Protein 1TFE (pdb70)

Structure (mmCIF, N/CA/C/O backbone):
data_1TFE
#
_entry.id   1TFE
#
_cell.length_a   60.100
_cell.length_b   60.100
_cell.length_c   94.300
_cell.angle_alpha   90.00
_cell.angle_beta   90.00
_cell.angle_gamma   120.00
#
_symmetry.space_group_name_H-M   'P 31 2 1'
#
loop_
_entity.id
_entity.type
_entity.pdbx_description
1 polymer 'ELONGATION FACTOR TS'
2 water water
#
loop_
_atom_site.group_PDB
_atom_site.id
_atom_site.type_symbol
_atom_site.label_atom_id
_atom_site.label_alt_id
_atom_site.label_comp_id
_atom_site.label_asym_id
_atom_site.label_entity_id
_atom_site.label_seq_id
_atom_site.pdbx_PDB_ins_code
_atom_site.Cartn_x
_atom_site.Cartn_y
_atom_site.Cartn_z
_atom_site.occupancy
_atom_site.B_iso_or_equiv
_atom_site.auth_seq_id
_atom_site.auth_comp_id
_atom_site.auth_asym_id
_atom_site.auth_atom_id
_atom_site.pdbx_PDB_model_num
ATOM 1 N N . ALA A 1 1 ? -20.798 1.130 -12.038 1.00 51.49 55 ALA A N 1
ATOM 2 C CA . ALA A 1 1 ? -19.353 1.185 -11.806 1.00 51.31 55 ALA A CA 1
ATOM 3 C C . ALA A 1 1 ? -19.022 1.817 -10.446 1.00 48.73 55 ALA A C 1
ATOM 4 O O . ALA A 1 1 ? -19.783 2.636 -9.916 1.00 49.92 55 ALA A O 1
ATOM 6 N N . ARG A 1 2 ? -17.888 1.416 -9.883 1.00 44.72 56 ARG A N 1
ATOM 7 C CA . ARG A 1 2 ? -17.464 1.919 -8.587 1.00 38.81 56 ARG A CA 1
ATOM 8 C C . ARG A 1 2 ? -16.615 3.190 -8.681 1.00 35.57 56 ARG A C 1
ATOM 9 O O . ARG A 1 2 ? -15.751 3.313 -9.553 1.00 33.01 56 ARG A O 1
ATOM 17 N N . GLU A 1 3 ? -16.895 4.139 -7.793 1.00 31.69 57 GLU A N 1
ATOM 18 C CA . GLU A 1 3 ? -16.128 5.379 -7.684 1.00 30.10 57 GLU A CA 1
ATOM 19 C C . GLU A 1 3 ? -15.482 5.349 -6.278 1.00 26.78 57 GLU A C 1
ATOM 20 O O . GLU A 1 3 ? -15.994 4.681 -5.374 1.00 24.83 57 GLU A O 1
ATOM 26 N N . GLY A 1 4 ? -14.390 6.086 -6.103 1.00 22.77 58 GLY A N 1
ATOM 27 C CA . GLY A 1 4 ? -13.696 6.134 -4.825 1.00 20.92 58 GLY A CA 1
ATOM 28 C C . GLY A 1 4 ? -12.198 6.010 -5.029 1.00 21.98 58 GLY A C 1
ATOM 29 O O . GLY A 1 4 ? -11.688 6.382 -6.090 1.00 20.02 58 GLY A O 1
ATOM 30 N N . ILE A 1 5 ? -11.478 5.511 -4.029 1.00 19.77 59 ILE A N 1
ATOM 31 C CA . ILE A 1 5 ? -10.036 5.346 -4.162 1.00 18.22 59 ILE A CA 1
ATOM 32 C C . ILE A 1 5 ? -9.539 4.140 -3.397 1.00 18.73 59 ILE A C 1
ATOM 33 O O . ILE A 1 5 ? -10.298 3.495 -2.675 1.00 19.44 59 ILE A O 1
ATOM 38 N N . ILE A 1 6 ? -8.297 3.751 -3.655 1.00 17.20 60 ILE A N 1
ATOM 39 C CA . ILE A 1 6 ? -7.684 2.664 -2.910 1.00 17.05 60 ILE A CA 1
ATOM 40 C C . ILE A 1 6 ? -6.793 3.424 -1.909 1.00 17.69 60 ILE A C 1
ATOM 41 O O . ILE A 1 6 ? -5.846 4.131 -2.301 1.00 17.37 60 ILE A O 1
ATOM 46 N N . GLY A 1 7 ? -7.224 3.429 -0.652 1.00 15.81 61 GLY A N 1
ATOM 47 C CA . GLY A 1 7 ? -6.462 4.080 0.388 1.00 14.42 61 GLY A CA 1
ATOM 48 C C . GLY A 1 7 ? -5.385 3.103 0.822 1.00 12.82 61 GLY A C 1
ATOM 49 O O . GLY A 1 7 ? -5.465 1.904 0.540 1.00 13.55 61 GLY A O 1
ATOM 50 N N . HIS A 1 8 ? -4.345 3.609 1.471 1.00 12.53 62 HIS A N 1
ATOM 51 C CA . HIS A 1 8 ? -3.267 2.761 1.907 1.00 12.89 62 HIS A CA 1
ATOM 52 C C . HIS A 1 8 ? -2.512 3.372 3.079 1.00 13.75 62 HIS A C 1
ATOM 53 O O . HIS A 1 8 ? -2.540 4.585 3.296 1.00 14.89 62 HIS A O 1
ATOM 60 N N . TYR A 1 9 ? -1.742 2.516 3.738 1.00 13.36 63 TYR A N 1
ATOM 61 C CA . TYR A 1 9 ? -0.897 2.917 4.836 1.00 16.04 63 TYR A CA 1
ATOM 62 C C . TYR A 1 9 ? 0.247 1.941 4.935 1.00 14.86 63 TYR A C 1
ATOM 63 O O . TYR A 1 9 ? 0.034 0.739 4.924 1.00 17.79 63 TYR A O 1
ATOM 72 N N . ILE A 1 10 ? 1.469 2.458 4.991 1.00 15.20 64 ILE A N 1
ATOM 73 C CA . ILE A 1 10 ? 2.639 1.608 5.148 1.00 17.98 64 ILE A CA 1
ATOM 74 C C . ILE A 1 10 ? 3.337 2.100 6.428 1.00 17.90 64 ILE A C 1
ATOM 75 O O . ILE A 1 10 ? 3.696 3.283 6.537 1.00 16.17 64 ILE A O 1
ATOM 80 N N . HIS A 1 11 ? 3.456 1.214 7.414 1.00 18.92 65 HIS A N 1
ATOM 81 C CA . HIS A 1 11 ? 4.115 1.578 8.664 1.00 19.84 65 HIS A CA 1
ATOM 82 C C . HIS A 1 11 ? 5.562 1.963 8.352 1.00 21.96 65 HIS A C 1
ATOM 83 O O . HIS A 1 11 ? 6.167 1.418 7.413 1.00 20.15 65 HIS A O 1
ATOM 90 N N . HIS A 1 12 ? 6.099 2.927 9.112 1.00 20.69 66 HIS A N 1
ATOM 91 C CA . HIS A 1 12 ? 7.462 3.397 8.907 1.00 21.39 66 HIS A CA 1
ATOM 92 C C . HIS A 1 12 ? 8.495 2.286 8.989 1.00 21.24 66 HIS A C 1
ATOM 93 O O . HIS A 1 12 ? 9.570 2.389 8.401 1.00 22.47 66 HIS A O 1
ATOM 100 N N . ASN A 1 13 ? 8.185 1.226 9.721 1.00 21.70 67 ASN A N 1
ATOM 101 C CA . ASN A 1 13 ? 9.136 0.123 9.805 1.00 25.05 67 ASN A CA 1
ATOM 102 C C . ASN A 1 13 ? 8.946 -0.847 8.629 1.00 25.00 67 ASN A C 1
ATOM 103 O O . ASN A 1 13 ? 9.603 -1.878 8.557 1.00 25.61 67 ASN A O 1
ATOM 108 N N . GLN A 1 14 ? 8.001 -0.523 7.754 1.00 23.57 68 GLN A N 1
ATOM 109 C CA . GLN A 1 14 ? 7.675 -1.324 6.588 1.00 26.40 68 GLN A CA 1
ATOM 110 C C . GLN A 1 14 ? 7.430 -2.799 6.897 1.00 24.26 68 GLN A C 1
ATOM 111 O O . GLN A 1 14 ? 7.718 -3.682 6.080 1.00 25.56 68 GLN A O 1
ATOM 117 N N . ARG A 1 15 ? 6.883 -3.060 8.077 1.00 22.60 69 ARG A N 1
ATOM 118 C CA . ARG A 1 15 ? 6.574 -4.413 8.495 1.00 22.66 69 ARG A CA 1
ATOM 119 C C . ARG A 1 15 ? 5.070 -4.664 8.441 1.00 20.55 69 ARG A C 1
ATOM 120 O O . ARG A 1 15 ? 4.620 -5.805 8.555 1.00 18.27 69 ARG A O 1
ATOM 128 N N . VAL A 1 16 ? 4.298 -3.596 8.257 1.00 18.88 70 VAL A N 1
ATOM 129 C CA . VAL A 1 16 ? 2.846 -3.709 8.145 1.00 18.18 70 VAL A CA 1
ATOM 130 C C . VAL A 1 16 ? 2.363 -2.765 7.041 1.00 15.46 70 VAL A C 1
ATOM 131 O O . VAL A 1 16 ? 2.769 -1.602 6.985 1.00 14.67 70 VAL A O 1
ATOM 135 N N . GLY A 1 17 ? 1.468 -3.280 6.199 1.00 16.28 71 GLY A N 1
ATOM 136 C CA . GLY A 1 17 ? 0.885 -2.502 5.116 1.00 15.52 71 GLY A CA 1
ATOM 137 C C . GLY A 1 17 ? -0.587 -2.844 4.917 1.00 13.97 71 GLY A C 1
ATOM 138 O O . GLY A 1 17 ? -1.019 -3.963 5.149 1.00 14.54 71 GLY A O 1
ATOM 139 N N . VAL A 1 18 ? -1.362 -1.874 4.462 1.00 12.91 72 VAL A N 1
ATOM 140 C CA . VAL A 1 18 ? -2.772 -2.060 4.257 1.00 11.36 72 VAL A CA 1
ATOM 141 C C . VAL A 1 18 ? -3.224 -1.325 3.001 1.00 13.01 72 VAL A C 1
ATOM 142 O O . VAL A 1 18 ? -2.703 -0.241 2.670 1.00 13.38 72 VAL A O 1
ATOM 146 N N . LEU A 1 19 ? -4.194 -1.928 2.318 1.00 15.93 73 LEU A N 1
ATOM 147 C CA . LEU A 1 19 ? -4.876 -1.327 1.160 1.00 15.12 73 LEU A CA 1
ATOM 148 C C . LEU A 1 19 ? -6.348 -1.426 1.566 1.00 13.71 73 LEU A C 1
ATOM 149 O O . LEU A 1 19 ? -6.757 -2.413 2.190 1.00 14.37 73 LEU A O 1
ATOM 154 N N . VAL A 1 20 ? -7.122 -0.401 1.255 1.00 13.90 74 VAL A N 1
ATOM 155 C CA . VAL A 1 20 ? -8.541 -0.415 1.542 1.00 15.23 74 VAL A CA 1
ATOM 156 C C . VAL A 1 20 ? -9.292 0.222 0.377 1.00 16.07 74 VAL A C 1
ATOM 157 O O . VAL A 1 20 ? -8.866 1.262 -0.143 1.00 17.20 74 VAL A O 1
ATOM 161 N N . GLU A 1 21 ? -10.336 -0.440 -0.115 1.00 15.51 75 GLU A N 1
ATOM 162 C CA . GLU A 1 21 ? -11.134 0.178 -1.167 1.00 16.29 75 GLU A CA 1
ATOM 163 C C . GLU A 1 21 ? -12.301 0.925 -0.503 1.00 16.78 75 GLU A C 1
ATOM 164 O O . GLU A 1 21 ? -13.145 0.324 0.184 1.00 18.07 75 GLU A O 1
ATOM 170 N N . LEU A 1 22 ? -12.285 2.245 -0.638 1.00 15.70 76 LEU A N 1
ATOM 171 C CA . LEU A 1 22 ? -13.319 3.096 -0.085 1.00 16.64 76 LEU A CA 1
ATOM 172 C C . LEU A 1 22 ? -14.155 3.623 -1.257 1.00 18.28 76 LEU A C 1
ATOM 173 O O . LEU A 1 22 ? -13.643 4.324 -2.144 1.00 17.80 76 LEU A O 1
ATOM 178 N N . ASN A 1 23 ? -15.441 3.298 -1.241 1.00 16.72 77 ASN A N 1
ATOM 179 C CA . ASN A 1 23 ? -16.337 3.695 -2.315 1.00 21.13 77 ASN A CA 1
ATOM 180 C C . ASN A 1 23 ? -17.257 4.863 -1.989 1.00 21.94 77 ASN A C 1
ATOM 181 O O . ASN A 1 23 ? -17.635 5.079 -0.825 1.00 19.70 77 ASN A O 1
ATOM 186 N N . CYS A 1 24 ? -17.512 5.675 -3.013 1.00 20.66 78 CYS A N 1
ATOM 187 C CA . CYS A 1 24 ? -18.395 6.829 -2.905 1.00 22.12 78 CYS A CA 1
ATOM 188 C C . CYS A 1 24 ? -19.241 6.908 -4.182 1.00 23.43 78 CYS A C 1
ATOM 189 O O . CYS A 1 24 ? -19.210 5.984 -5.002 1.00 26.49 78 CYS A O 1
ATOM 192 N N . GLU A 1 25 ? -19.991 7.996 -4.357 1.00 23.18 79 GLU A N 1
ATOM 193 C CA . GLU A 1 25 ? -20.864 8.125 -5.521 1.00 22.29 79 GLU A CA 1
ATOM 194 C C . GLU A 1 25 ? -20.238 8.768 -6.724 1.00 20.95 79 GLU A C 1
ATOM 195 O O . GLU A 1 25 ? -20.497 8.331 -7.828 1.00 23.44 79 GLU A O 1
ATOM 201 N N . THR A 1 26 ? -19.446 9.816 -6.512 1.00 23.40 80 THR A N 1
ATOM 202 C CA . THR A 1 26 ? -18.803 10.510 -7.624 1.00 27.73 80 THR A CA 1
ATOM 203 C C . THR A 1 26 ? -17.276 10.645 -7.556 1.00 31.19 80 THR A C 1
ATOM 204 O O . THR A 1 26 ? -16.664 10.675 -6.474 1.00 30.36 80 THR A O 1
ATOM 208 N N . ASP A 1 27 ? -16.684 10.819 -8.738 1.00 30.78 81 ASP A N 1
ATOM 209 C CA . ASP A 1 27 ? -15.259 11.011 -8.864 1.00 30.00 81 ASP A CA 1
ATOM 210 C C . ASP A 1 27 ? -14.944 12.344 -8.209 1.00 29.80 81 ASP A C 1
ATOM 211 O O . ASP A 1 27 ? -13.860 12.518 -7.661 1.00 29.04 81 ASP A O 1
ATOM 216 N N . PHE A 1 28 ? -15.885 13.289 -8.250 1.00 27.47 82 PHE A N 1
ATOM 217 C CA . PHE A 1 28 ? -15.641 14.585 -7.631 1.00 31.18 82 PHE A CA 1
ATOM 218 C C . PHE A 1 28 ? -15.338 14.436 -6.136 1.00 30.25 82 PHE A C 1
ATOM 219 O O . PHE A 1 28 ? -14.428 15.086 -5.608 1.00 29.15 82 PHE A O 1
ATOM 227 N N . VAL A 1 29 ? -16.096 13.589 -5.450 1.00 28.91 83 VAL A N 1
ATOM 228 C CA . VAL A 1 29 ? -15.837 13.382 -4.035 1.00 27.14 83 VAL A CA 1
ATOM 229 C C . VAL A 1 29 ? -14.572 12.539 -3.882 1.00 26.70 83 VAL A C 1
ATOM 230 O O . VAL A 1 29 ? -13.710 12.856 -3.059 1.00 28.64 83 VAL A O 1
ATOM 234 N N . ALA A 1 30 ? -14.422 11.530 -4.738 1.00 26.12 84 ALA A N 1
ATOM 235 C CA . ALA A 1 30 ? -13.252 10.658 -4.695 1.00 25.90 84 ALA A CA 1
ATOM 236 C C . ALA A 1 30 ? -11.922 11.436 -4.752 1.00 28.68 84 ALA A C 1
ATOM 237 O O . ALA A 1 30 ? -10.963 11.087 -4.058 1.00 28.36 84 ALA A O 1
ATOM 239 N N . ARG A 1 31 ? -11.891 12.510 -5.544 1.00 28.18 85 ARG A N 1
ATOM 240 C CA . ARG A 1 31 ? -10.701 13.348 -5.720 1.00 27.55 85 ARG A CA 1
ATOM 241 C C . ARG A 1 31 ? -10.512 14.352 -4.572 1.00 29.70 85 ARG A C 1
ATOM 242 O O . ARG A 1 31 ? -9.436 14.932 -4.367 1.00 28.41 85 ARG A O 1
ATOM 250 N N . ASN A 1 32 ? -11.578 14.536 -3.817 1.00 30.85 86 ASN A N 1
ATOM 251 C CA . ASN A 1 32 ? -11.606 15.445 -2.702 1.00 32.06 86 ASN A CA 1
ATOM 252 C C . ASN A 1 32 ? -10.708 14.945 -1.544 1.00 33.90 86 ASN A C 1
ATOM 253 O O . ASN A 1 32 ? -10.701 13.757 -1.208 1.00 32.55 86 ASN A O 1
ATOM 258 N N . GLU A 1 33 ? -9.917 15.846 -0.968 1.00 35.57 87 GLU A N 1
ATOM 259 C CA . GLU A 1 33 ? -9.014 15.495 0.126 1.00 37.95 87 GLU A CA 1
ATOM 260 C C . GLU A 1 33 ? -9.701 15.040 1.429 1.00 36.73 87 GLU A C 1
ATOM 261 O O . GLU A 1 33 ? -9.107 14.330 2.219 1.00 37.64 87 GLU A O 1
ATOM 267 N N . LEU A 1 34 ? -10.947 15.430 1.652 1.00 33.59 88 LEU A N 1
ATOM 268 C CA . LEU A 1 34 ? -11.670 15.010 2.848 1.00 32.10 88 LEU A CA 1
ATOM 269 C C . LEU A 1 34 ? -11.912 13.492 2.772 1.00 30.43 88 LEU A C 1
ATOM 270 O O . LEU A 1 34 ? -11.722 12.745 3.747 1.00 27.66 88 LEU A O 1
ATOM 275 N N . PHE A 1 35 ? -12.350 13.045 1.598 1.00 26.31 89 PHE A N 1
ATOM 276 C CA . PHE A 1 35 ? -12.600 11.642 1.345 1.00 21.04 89 PHE A CA 1
ATOM 277 C C . PHE A 1 35 ? -11.261 10.897 1.309 1.00 22.77 89 PHE A C 1
ATOM 278 O O . PHE A 1 35 ? -11.113 9.781 1.834 1.00 20.02 89 PHE A O 1
ATOM 286 N N . GLN A 1 36 ? -10.272 11.520 0.683 1.00 23.53 90 GLN A N 1
ATOM 287 C CA . GLN A 1 36 ? -8.953 10.918 0.604 1.00 26.82 90 GLN A CA 1
ATOM 288 C C . GLN A 1 36 ? -8.310 10.729 1.994 1.00 24.16 90 GLN A C 1
ATOM 289 O O . GLN A 1 36 ? -7.707 9.685 2.256 1.00 20.45 90 GLN A O 1
ATOM 295 N N . ASN A 1 37 ? -8.525 11.686 2.896 1.00 23.28 91 ASN A N 1
ATOM 296 C CA . ASN A 1 37 ? -7.999 11.60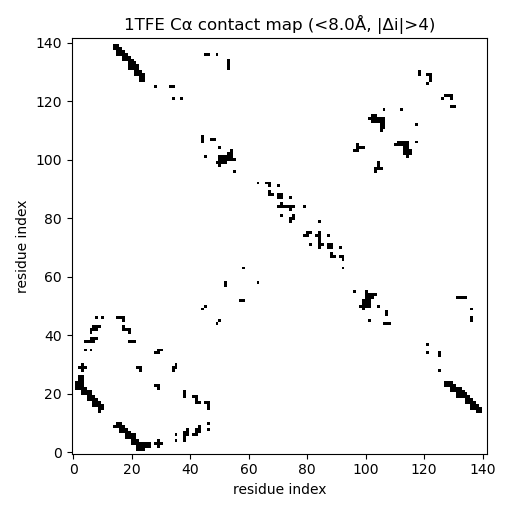3 4.266 1.00 25.38 91 ASN A CA 1
ATOM 297 C C . ASN A 1 37 ? -8.692 10.486 5.058 1.00 22.15 91 ASN A C 1
ATOM 298 O O . ASN A 1 37 ? -8.051 9.794 5.853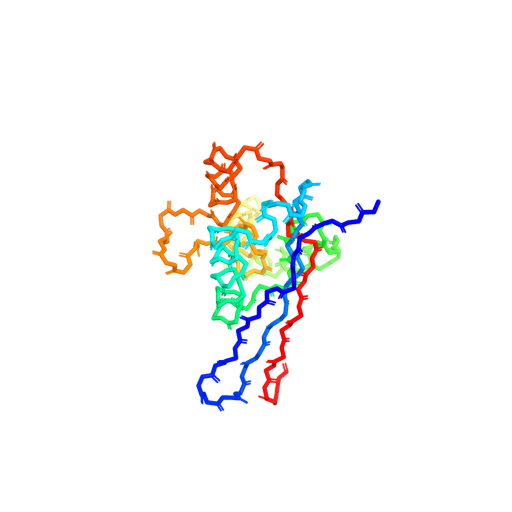 1.00 20.71 91 ASN A O 1
ATOM 303 N N . LEU A 1 38 ? -9.998 10.336 4.834 1.00 19.97 92 LEU A N 1
ATOM 304 C CA . LEU A 1 38 ? -10.790 9.288 5.450 1.00 18.45 92 LEU A CA 1
ATOM 305 C C . LEU A 1 38 ? -10.237 7.908 5.016 1.00 18.34 92 LEU A C 1
ATOM 306 O O . LEU A 1 38 ? -9.995 7.054 5.872 1.00 18.58 92 LEU A O 1
ATOM 311 N N . ALA A 1 39 ? -10.014 7.690 3.707 1.00 19.71 93 ALA A N 1
ATOM 312 C CA . ALA A 1 39 ? -9.457 6.401 3.205 1.00 17.22 93 ALA A CA 1
ATOM 313 C C . ALA A 1 39 ? -8.062 6.118 3.825 1.00 16.25 93 ALA A C 1
ATOM 314 O O . ALA A 1 39 ? -7.750 4.998 4.248 1.00 15.44 93 AL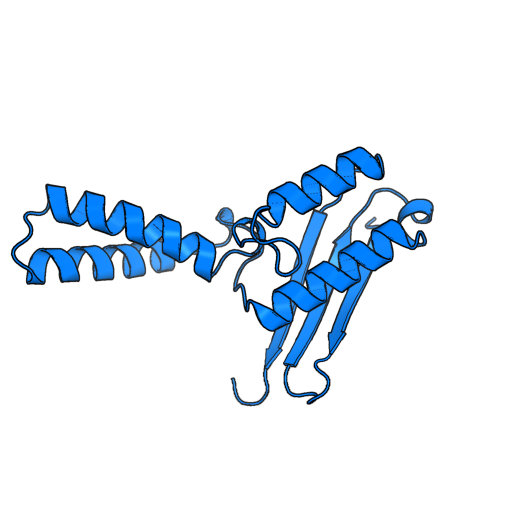A A O 1
ATOM 316 N N . LYS A 1 40 ? -7.259 7.170 3.918 1.00 17.08 94 LYS A N 1
ATOM 317 C CA . LYS A 1 40 ? -5.926 7.126 4.492 1.00 18.56 94 LYS A CA 1
ATOM 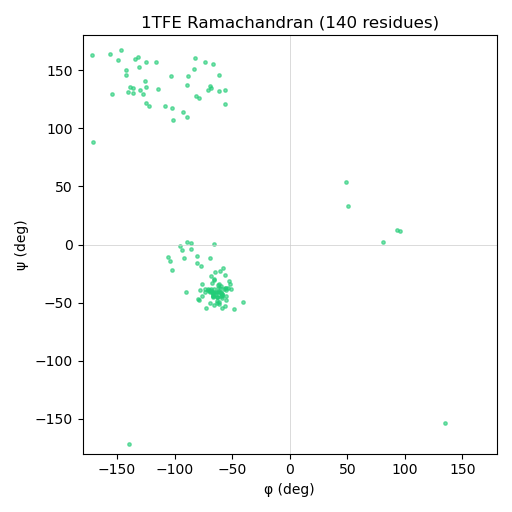318 C C . LYS A 1 40 ? -6.013 6.745 5.976 1.00 15.30 94 LYS A C 1
ATOM 319 O O . LYS A 1 40 ? -5.339 5.816 6.419 1.00 16.89 94 LYS A O 1
ATOM 325 N N . ASP A 1 41 ? -6.898 7.415 6.714 1.00 16.76 95 ASP A N 1
ATOM 326 C CA . ASP A 1 41 ? -7.093 7.151 8.143 1.00 15.03 95 ASP A CA 1
ATOM 327 C C . ASP A 1 41 ? -7.655 5.762 8.395 1.00 15.03 95 ASP A C 1
ATOM 328 O O . ASP A 1 41 ? -7.264 5.104 9.369 1.00 13.95 95 ASP A O 1
ATOM 333 N N . LEU A 1 42 ? -8.573 5.307 7.539 1.00 12.27 96 LEU A N 1
ATOM 334 C CA . LEU A 1 42 ? -9.096 3.947 7.671 1.00 11.82 96 LEU A CA 1
ATOM 335 C C . LEU A 1 42 ? -7.985 2.945 7.445 1.00 13.35 96 LEU A C 1
ATOM 336 O O . LEU A 1 42 ? -7.875 1.955 8.185 1.00 14.92 96 LEU A O 1
ATOM 341 N N . ALA A 1 43 ? -7.122 3.204 6.464 1.00 14.31 97 ALA A N 1
ATOM 342 C CA . ALA A 1 43 ? -6.015 2.296 6.187 1.00 15.03 97 ALA A CA 1
ATOM 343 C C . ALA A 1 43 ? -5.044 2.222 7.385 1.00 12.79 97 ALA A C 1
ATOM 344 O O . ALA A 1 43 ? -4.576 1.134 7.758 1.00 12.32 97 ALA A O 1
ATOM 346 N N . MET A 1 44 ? -4.769 3.365 8.008 1.00 14.04 98 MET A N 1
ATOM 347 C CA . MET A 1 44 ? -3.879 3.401 9.189 1.00 14.93 98 MET A CA 1
ATOM 348 C C . MET A 1 44 ? -4.536 2.654 10.384 1.00 12.80 98 MET A C 1
ATOM 349 O O . MET A 1 44 ? -3.890 1.849 11.070 1.00 12.57 98 MET A O 1
ATOM 358 N N . HIS A 1 45 ? -5.822 2.911 10.602 1.00 13.54 99 HIS A N 1
ATOM 359 C CA . HIS A 1 45 ? -6.559 2.255 11.665 1.00 13.64 99 HIS A CA 1
ATOM 360 C C . HIS A 1 45 ? -6.436 0.773 11.465 1.00 15.30 99 HIS A C 1
ATOM 361 O O . HIS A 1 45 ? -6.109 0.077 12.404 1.00 15.14 99 HIS A O 1
ATOM 368 N N . ILE A 1 46 ? -6.753 0.272 10.266 1.00 13.40 100 ILE A N 1
ATOM 369 C CA . ILE A 1 46 ? -6.657 -1.170 9.990 1.00 15.64 100 ILE A CA 1
ATOM 370 C C . ILE A 1 46 ? -5.265 -1.745 10.277 1.00 13.73 100 ILE A C 1
ATOM 371 O O . ILE A 1 46 ? -5.132 -2.814 10.873 1.00 14.72 100 ILE A O 1
ATOM 376 N N . ALA A 1 47 ? -4.225 -1.041 9.846 1.00 12.56 101 ALA A N 1
ATOM 377 C CA . ALA A 1 47 ? -2.869 -1.494 10.098 1.00 14.64 101 ALA A CA 1
ATOM 378 C C . ALA A 1 47 ? -2.575 -1.650 11.622 1.00 16.55 101 ALA A C 1
ATOM 379 O O . ALA A 1 47 ? -1.953 -2.612 12.064 1.00 14.75 101 ALA A O 1
ATOM 381 N N . MET A 1 48 ? -3.007 -0.671 12.397 1.00 18.20 102 MET A N 1
ATOM 382 C CA . MET A 1 48 ? -2.761 -0.669 13.824 1.00 20.68 102 MET A CA 1
ATOM 383 C C . MET A 1 48 ? -3.662 -1.594 14.622 1.00 19.49 102 MET A C 1
ATOM 384 O O . MET A 1 48 ? -3.207 -2.263 15.534 1.00 20.28 102 MET A O 1
ATOM 393 N N . MET A 1 49 ? -4.931 -1.661 14.246 1.00 19.40 103 MET A N 1
ATOM 394 C CA . MET A 1 49 ? -5.915 -2.467 14.951 1.00 19.32 103 MET A CA 1
ATOM 395 C C . MET A 1 49 ? -6.138 -3.896 14.481 1.00 20.56 103 MET A C 1
ATOM 396 O O . MET A 1 49 ? -6.841 -4.651 15.152 1.00 21.06 103 MET A O 1
ATOM 401 N N . ASN A 1 50 ? -5.607 -4.257 13.312 1.00 20.46 104 ASN A N 1
ATOM 402 C CA . ASN A 1 50 ? -5.728 -5.610 12.786 1.00 17.31 104 ASN A CA 1
ATOM 403 C C . ASN A 1 50 ? -7.126 -6.281 12.772 1.00 19.91 104 ASN A C 1
ATOM 404 O O . ASN A 1 50 ? -7.321 -7.354 13.357 1.00 20.34 104 ASN A O 1
ATOM 409 N N . PRO A 1 51 ? -8.146 -5.619 12.181 1.00 18.31 105 PRO A N 1
ATOM 410 C CA . PRO A 1 51 ? -9.451 -6.289 12.152 1.00 19.06 105 PRO A CA 1
ATOM 411 C C . PRO A 1 51 ? -9.350 -7.412 11.092 1.00 23.67 105 PRO A C 1
ATOM 412 O O . PRO A 1 51 ? -8.458 -7.388 10.240 1.00 22.01 105 PRO A O 1
ATOM 416 N N . ARG A 1 52 ? -10.189 -8.434 11.201 1.00 27.92 106 ARG A N 1
ATOM 417 C CA . ARG A 1 52 ? -10.189 -9.538 10.234 1.00 32.38 106 ARG A CA 1
ATOM 418 C C . ARG A 1 52 ? -11.328 -9.449 9.213 1.00 29.94 106 ARG A C 1
ATOM 419 O O . ARG A 1 52 ? -11.243 -10.047 8.154 1.00 29.12 106 ARG A O 1
ATOM 427 N N . TYR A 1 53 ? -12.387 -8.713 9.556 1.00 28.31 107 TYR A N 1
ATOM 428 C CA . TYR A 1 53 ? -13.554 -8.500 8.701 1.00 25.88 107 TYR A CA 1
ATOM 429 C C . TYR A 1 53 ? -13.954 -7.029 8.705 1.00 24.30 107 TYR A C 1
ATOM 430 O O . TYR A 1 53 ? -13.595 -6.276 9.605 1.00 23.15 107 TYR A O 1
ATOM 439 N N . VAL A 1 54 ? -14.700 -6.621 7.688 1.00 20.46 108 VAL A N 1
ATOM 440 C CA . VAL A 1 54 ? -15.190 -5.269 7.603 1.00 17.66 108 VAL A CA 1
ATOM 441 C C . VAL A 1 54 ? -16.396 -5.189 8.518 1.00 21.65 108 VAL A C 1
ATOM 442 O O . VAL A 1 54 ? -16.497 -4.269 9.325 1.00 20.77 108 VAL A O 1
ATOM 446 N N . SER A 1 55 ? -17.290 -6.175 8.399 1.00 23.31 109 SER A N 1
ATOM 447 C CA . SER A 1 55 ? -18.541 -6.219 9.150 1.00 24.30 109 SER A CA 1
ATOM 448 C C . SER A 1 55 ? -18.825 -7.558 9.814 1.00 25.56 109 SER A C 1
ATOM 449 O O . SER A 1 55 ? -18.289 -8.590 9.421 1.00 23.95 109 SER A O 1
ATOM 452 N N . ALA A 1 56 ? -19.722 -7.531 10.794 1.00 29.25 110 ALA A N 1
ATOM 453 C CA . ALA A 1 56 ? -20.103 -8.717 11.571 1.00 35.11 110 ALA A CA 1
ATOM 454 C C . ALA A 1 56 ? -20.644 -9.881 10.742 1.00 36.41 110 ALA A C 1
ATOM 455 O O . ALA A 1 56 ? -20.324 -11.046 11.018 1.00 34.24 110 ALA A O 1
ATOM 457 N N . GLU A 1 57 ? -21.424 -9.549 9.712 1.00 38.39 111 GLU A N 1
ATOM 458 C CA . GLU A 1 57 ? -22.022 -10.534 8.797 1.00 40.89 111 GLU A CA 1
ATOM 459 C C . GLU A 1 57 ? -21.003 -11.430 8.086 1.00 40.54 111 GLU A C 1
ATOM 460 O O . GLU A 1 57 ? -21.349 -12.499 7.585 1.00 43.71 111 GLU A O 1
ATOM 466 N N . GLU A 1 58 ? -19.752 -10.991 8.034 1.00 39.06 112 GLU A N 1
ATOM 467 C CA . GLU A 1 58 ? -18.703 -11.758 7.379 1.00 38.68 112 GLU A CA 1
ATOM 468 C C . GLU A 1 58 ? -18.119 -12.887 8.234 1.00 39.52 112 GLU A C 1
ATOM 469 O O . GLU A 1 58 ? -17.345 -13.704 7.730 1.00 40.26 112 GLU A O 1
ATOM 475 N N . ILE A 1 59 ? -18.466 -12.935 9.520 1.00 39.74 113 ILE A N 1
ATOM 476 C CA . ILE A 1 59 ? -17.934 -13.974 10.399 1.00 38.59 113 ILE A CA 1
ATOM 477 C C . ILE A 1 59 ? -18.660 -15.312 10.219 1.00 40.48 113 ILE A C 1
ATOM 478 O O . ILE A 1 59 ? -19.896 -15.371 10.264 1.00 42.43 113 ILE A O 1
ATOM 483 N N . PRO A 1 60 ? -17.905 -16.396 9.958 1.00 41.61 114 PRO A N 1
ATOM 484 C CA . PRO A 1 60 ? -18.484 -17.732 9.783 1.00 43.06 114 PRO A CA 1
ATOM 485 C C . PRO A 1 60 ? -19.196 -18.157 11.070 1.00 43.02 114 PRO A C 1
ATOM 486 O O . PRO A 1 60 ? -18.628 -18.042 12.165 1.00 41.71 114 PRO A O 1
ATOM 490 N N . ALA A 1 61 ? -20.425 -18.652 10.933 1.00 43.93 115 ALA A N 1
ATOM 491 C CA . ALA A 1 61 ? -21.216 -19.128 12.071 1.00 44.21 115 ALA A CA 1
ATOM 492 C C . ALA A 1 61 ? -20.432 -20.151 12.906 1.00 45.14 115 ALA A C 1
ATOM 493 O O . ALA A 1 61 ? -20.626 -20.260 14.117 1.00 44.45 115 ALA A O 1
ATOM 495 N N . GLU A 1 62 ? -19.566 -20.916 12.246 1.00 46.12 116 GLU A N 1
ATOM 496 C CA . GLU A 1 62 ? -18.734 -21.910 12.913 1.00 47.18 116 GLU A CA 1
ATOM 497 C C . GLU A 1 62 ? -17.619 -21.225 13.703 1.00 46.91 116 GLU A C 1
ATOM 498 O O . GLU A 1 62 ? -17.259 -21.674 14.792 1.00 44.91 116 GLU A O 1
ATOM 504 N N . GLU A 1 63 ? -17.059 -20.152 13.144 1.00 44.24 117 GLU A N 1
ATOM 505 C CA . GLU A 1 63 ? -15.991 -19.429 13.821 1.00 42.44 117 GLU A CA 1
ATOM 506 C C . GLU A 1 63 ? -16.543 -18.775 15.084 1.00 40.29 117 GLU A C 1
ATOM 507 O O . GLU A 1 63 ? -15.930 -18.844 16.155 1.00 35.72 117 GLU A O 1
ATOM 513 N N . LEU A 1 64 ? -17.740 -18.206 14.950 1.00 38.63 118 LEU A N 1
ATOM 514 C CA . LEU A 1 64 ? -18.401 -17.528 16.053 1.00 41.81 118 LEU A CA 1
ATOM 515 C C . LEU A 1 64 ? -18.770 -18.503 17.178 1.00 41.48 118 LEU A C 1
ATOM 516 O O . LEU A 1 64 ? -18.393 -18.302 18.342 1.00 37.49 118 LEU A O 1
ATOM 521 N N . GLU A 1 65 ? -19.449 -19.587 16.816 1.00 41.27 119 GLU A N 1
ATOM 522 C CA . GLU A 1 65 ? -19.867 -20.582 17.787 1.00 39.91 119 GLU A CA 1
ATOM 523 C C . GLU A 1 65 ? -18.689 -21.217 18.518 1.00 38.13 119 GLU A C 1
ATOM 524 O O . GLU A 1 65 ? -18.770 -21.485 19.715 1.00 39.95 119 GLU A O 1
ATOM 530 N N . LYS A 1 66 ? -17.589 -21.440 17.814 1.00 36.32 120 LYS A N 1
ATOM 531 C CA . LYS A 1 66 ? -16.412 -22.050 18.423 1.00 35.50 120 LYS A CA 1
ATOM 532 C C . LYS A 1 66 ? -15.860 -21.158 19.524 1.00 34.91 120 LYS A C 1
ATOM 533 O O . LYS A 1 66 ? -15.484 -21.635 20.605 1.00 31.83 120 LYS A O 1
ATOM 539 N N . GLU A 1 67 ? -15.766 -19.867 19.212 1.00 33.63 121 GLU A N 1
ATOM 540 C CA . GLU A 1 67 ? -15.266 -18.859 20.134 1.00 32.11 121 GLU A CA 1
ATOM 541 C C . GLU A 1 67 ? -16.235 -18.804 21.334 1.00 32.43 121 GLU A C 1
ATOM 542 O O . GLU A 1 67 ? -15.802 -18.867 22.488 1.00 33.61 121 GLU A O 1
ATOM 548 N N . ARG A 1 68 ? -17.540 -18.792 21.056 1.00 32.69 122 ARG A N 1
ATOM 549 C CA . ARG A 1 68 ? -18.570 -18.761 22.103 1.00 33.48 122 ARG A CA 1
ATOM 550 C C . ARG A 1 68 ? -18.444 -19.978 23.030 1.00 33.50 122 ARG A C 1
ATOM 551 O O . ARG A 1 68 ? -18.540 -19.856 24.254 1.00 33.67 122 ARG A O 1
ATOM 559 N N . GLN A 1 69 ? -18.201 -21.147 22.446 1.00 32.41 123 GLN A N 1
ATOM 560 C CA . GLN A 1 69 ? -18.057 -22.376 23.217 1.00 32.22 123 GLN A CA 1
ATOM 561 C C . GLN A 1 69 ? -16.823 -22.368 24.123 1.00 33.62 123 GLN A C 1
ATOM 562 O O . GLN A 1 69 ? -16.811 -23.007 25.179 1.00 32.12 123 GLN A O 1
ATOM 568 N N . ILE A 1 70 ? -15.781 -21.653 23.699 1.00 34.89 124 ILE A N 1
ATOM 569 C CA . ILE A 1 70 ? -14.550 -21.529 24.480 1.00 34.95 124 ILE A CA 1
ATOM 570 C C . ILE A 1 70 ? -14.910 -20.751 25.737 1.00 35.07 124 ILE A C 1
ATOM 571 O O . ILE A 1 70 ? -14.507 -21.117 26.851 1.00 33.52 124 ILE A O 1
ATOM 576 N N . TYR A 1 71 ? -15.690 -19.692 25.540 1.00 32.06 125 TYR A N 1
ATOM 577 C CA . TYR A 1 71 ? -16.137 -18.832 26.621 1.00 33.39 125 TYR A CA 1
ATOM 578 C C . TYR A 1 71 ? -16.989 -19.649 27.557 1.00 34.62 125 TYR A C 1
ATOM 579 O O . TYR A 1 71 ? -16.769 -19.668 28.771 1.00 36.66 125 TYR A O 1
ATOM 588 N N . ILE A 1 72 ? -17.953 -20.351 26.982 1.00 36.56 126 ILE A N 1
ATOM 589 C CA . ILE A 1 72 ? -18.846 -21.179 27.768 1.00 36.00 126 ILE A CA 1
ATOM 590 C C . ILE A 1 72 ? -18.087 -22.248 28.554 1.00 35.64 126 ILE A C 1
ATOM 591 O O . ILE A 1 72 ? -18.171 -22.279 29.775 1.00 34.86 126 ILE A O 1
ATOM 596 N N . GLN A 1 73 ? -17.287 -23.063 27.879 1.00 38.00 127 GLN A N 1
ATOM 597 C CA . GLN A 1 73 ? -16.544 -24.099 28.574 1.00 40.10 127 GLN A CA 1
ATOM 598 C C . GLN A 1 73 ? -15.693 -23.531 29.705 1.00 42.13 127 GLN A C 1
ATOM 599 O O . GLN A 1 73 ? -15.642 -24.099 30.796 1.00 41.97 127 GLN A O 1
ATOM 605 N N . ALA A 1 74 ? -15.084 -22.372 29.471 1.00 40.85 128 ALA A N 1
ATOM 606 C CA . ALA A 1 74 ? -14.252 -21.738 30.479 1.00 38.56 128 ALA A CA 1
ATOM 607 C C . ALA A 1 74 ? -15.043 -21.447 31.747 1.00 37.75 128 ALA A C 1
ATOM 608 O O . ALA A 1 74 ? -14.576 -21.705 32.853 1.00 36.67 128 ALA A O 1
ATOM 610 N N . ALA A 1 75 ? -16.233 -20.884 31.580 1.00 38.74 129 ALA A N 1
ATOM 611 C CA . ALA A 1 75 ? -17.093 -20.556 32.703 1.00 38.04 129 ALA A CA 1
ATOM 612 C C . ALA A 1 75 ? -17.590 -21.845 33.354 1.00 39.95 129 ALA A C 1
ATOM 613 O O . ALA A 1 75 ? -17.660 -21.942 34.578 1.00 40.44 129 ALA A O 1
ATOM 615 N N . LEU A 1 76 ? -17.921 -22.839 32.537 1.00 41.64 130 LEU A N 1
ATOM 616 C CA . LEU A 1 76 ? -18.379 -24.130 33.045 1.00 42.20 130 LEU A CA 1
ATOM 617 C C . LEU A 1 76 ? -17.243 -24.739 33.855 1.00 46.24 130 LEU A C 1
ATOM 618 O O . LEU A 1 76 ? -17.453 -25.251 34.967 1.00 47.95 130 LEU A O 1
ATOM 623 N N . ASN A 1 77 ? -16.025 -24.591 33.341 1.00 49.34 131 ASN A N 1
ATOM 624 C CA . ASN A 1 77 ? -14.835 -25.113 34.004 1.00 51.57 131 ASN A CA 1
ATOM 625 C C . ASN A 1 77 ? -14.531 -24.340 35.292 1.00 52.49 131 ASN A C 1
ATOM 626 O O . ASN A 1 77 ? -13.732 -24.779 36.115 1.00 52.52 131 ASN A O 1
ATOM 631 N N . GLU A 1 78 ? -15.207 -23.206 35.471 1.00 54.19 132 GLU A N 1
ATOM 632 C CA . GLU A 1 78 ? -15.072 -22.374 36.667 1.00 56.03 132 GLU A CA 1
ATOM 633 C C . GLU A 1 78 ? -16.148 -22.768 37.685 1.00 55.75 132 GLU A C 1
ATOM 634 O O . GLU A 1 78 ? -16.189 -22.228 38.797 1.00 54.07 132 GLU A O 1
ATOM 640 N N . GLY A 1 79 ? -17.039 -23.674 37.283 1.00 54.33 133 GLY A N 1
ATOM 641 C CA . GLY A 1 79 ? -18.121 -24.099 38.154 1.00 51.81 133 GLY A CA 1
ATOM 642 C C . GLY A 1 79 ? -19.368 -23.267 37.909 1.00 50.25 133 GLY A C 1
ATOM 643 O O . GLY A 1 79 ? -20.324 -23.287 38.690 1.00 50.62 133 GLY A O 1
ATOM 644 N N . LYS A 1 80 ? -19.359 -22.518 36.815 1.00 48.49 134 LYS A N 1
ATOM 645 C CA . LYS A 1 80 ? -20.498 -21.682 36.471 1.00 46.21 134 LYS A CA 1
ATOM 646 C C . LYS A 1 80 ? -21.559 -22.532 35.795 1.00 43.06 134 LYS A C 1
ATOM 647 O O . LYS A 1 80 ? -21.247 -23.303 34.892 1.00 43.29 134 LYS A O 1
ATOM 653 N N . PRO A 1 81 ? -22.807 -22.472 36.284 1.00 40.17 135 PRO A N 1
ATOM 654 C CA . PRO A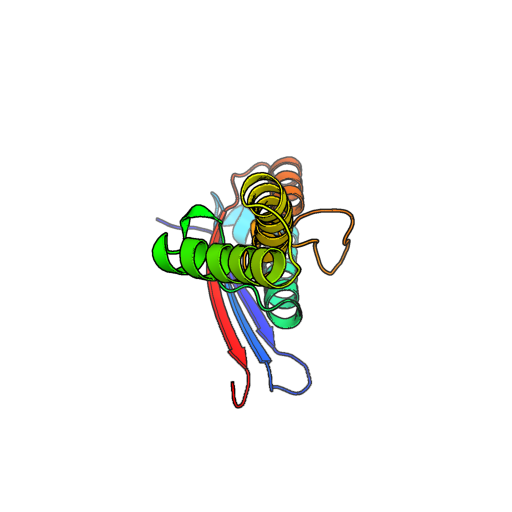 1 81 ? -23.852 -23.263 35.633 1.00 38.99 135 PRO A CA 1
ATOM 655 C C . PRO A 1 81 ? -24.088 -22.697 34.216 1.00 37.70 135 PRO A C 1
ATOM 656 O O . PRO A 1 81 ? -23.838 -21.514 33.958 1.00 36.62 135 PRO A O 1
ATOM 660 N N . GLN A 1 82 ? -24.585 -23.545 33.320 1.00 36.90 136 GLN A N 1
ATOM 661 C CA . GLN A 1 82 ? -24.874 -23.195 31.928 1.00 33.45 136 GLN A CA 1
ATOM 662 C C . GLN A 1 82 ? -25.494 -21.826 31.708 1.00 33.69 136 GLN A C 1
ATOM 663 O O . GLN A 1 82 ? -25.035 -21.085 30.855 1.00 33.41 136 GLN A O 1
ATOM 669 N N . GLN A 1 83 ? -26.539 -21.488 32.454 1.00 36.22 137 GLN A N 1
ATOM 670 C CA . GLN A 1 83 ? -27.188 -20.199 32.262 1.00 37.70 137 GLN A CA 1
ATOM 671 C C . GLN A 1 83 ? -26.263 -19.008 32.471 1.00 36.45 137 GLN A C 1
ATOM 672 O O . GLN A 1 83 ? -26.295 -18.065 31.684 1.00 35.81 137 GLN A O 1
ATOM 678 N N . ILE A 1 84 ? -25.424 -19.059 33.505 1.00 36.22 138 ILE A N 1
ATOM 679 C CA . ILE A 1 84 ? -24.479 -17.965 33.782 1.00 37.48 138 ILE A CA 1
ATOM 680 C C . ILE A 1 84 ? -23.408 -17.943 32.677 1.00 35.28 138 ILE A C 1
ATOM 681 O O . ILE A 1 84 ? -23.120 -16.892 32.095 1.00 34.07 138 ILE A O 1
ATOM 686 N N . ALA A 1 85 ? -22.825 -19.116 32.412 1.00 32.07 139 ALA A N 1
ATOM 687 C CA . ALA A 1 85 ? -21.794 -19.297 31.391 1.00 31.60 139 ALA A CA 1
ATOM 688 C C . ALA A 1 85 ? -22.253 -18.737 30.047 1.00 31.02 139 ALA A C 1
ATOM 689 O O . ALA A 1 85 ? -21.450 -18.198 29.283 1.00 33.46 139 ALA A O 1
ATOM 691 N N . GLU A 1 86 ? -23.542 -18.845 29.766 1.00 28.79 140 GLU A N 1
ATOM 692 C CA . GLU A 1 86 ? -24.071 -18.332 28.525 1.00 31.28 140 GLU A CA 1
ATOM 693 C C . GLU A 1 86 ? -24.065 -16.812 28.500 1.00 31.79 140 GLU A C 1
ATOM 694 O O . GLU A 1 86 ? -23.788 -16.215 27.459 1.00 28.89 140 GLU A O 1
ATOM 700 N N . LYS A 1 87 ? -24.397 -16.185 29.628 1.00 32.58 141 LYS A N 1
ATOM 701 C CA . LYS A 1 87 ? -24.408 -14.729 29.690 1.00 33.40 141 LYS A CA 1
ATOM 702 C C . LYS A 1 87 ? -22.969 -14.207 29.645 1.00 31.24 141 LYS A C 1
ATOM 703 O O . LYS A 1 87 ? -22.686 -13.191 29.022 1.00 32.20 141 LYS A O 1
ATOM 709 N N . ILE A 1 88 ? -22.060 -14.897 30.318 1.00 29.21 142 ILE A N 1
ATOM 710 C CA . ILE A 1 88 ? -20.666 -14.491 30.314 1.00 28.55 142 ILE A CA 1
ATOM 711 C C . ILE A 1 88 ? -20.185 -14.550 28.863 1.00 31.01 142 ILE A C 1
ATOM 712 O O . ILE A 1 88 ? -19.672 -13.565 28.332 1.00 31.34 142 ILE A O 1
ATOM 717 N N . ALA A 1 89 ? -20.415 -15.687 28.207 1.00 29.96 143 ALA A N 1
ATOM 718 C CA . ALA A 1 89 ? -20.010 -15.882 26.814 1.00 29.68 143 ALA A CA 1
ATOM 719 C C . ALA A 1 89 ? -20.614 -14.792 25.905 1.00 28.10 143 ALA A C 1
ATOM 720 O O . ALA A 1 89 ? -19.951 -14.291 24.991 1.00 27.06 143 ALA A O 1
ATOM 722 N N . GLU A 1 90 ? -21.848 -14.402 26.201 1.00 28.03 144 GLU A N 1
ATOM 723 C CA . GLU A 1 90 ? -22.548 -13.360 25.472 1.00 31.35 144 GLU A CA 1
ATOM 724 C C . GLU A 1 90 ? -21.705 -12.076 25.480 1.00 32.18 144 GLU A C 1
ATOM 725 O O . GLU A 1 90 ? -21.473 -11.469 24.420 1.00 30.09 144 GLU A O 1
ATOM 731 N N . GLY A 1 91 ? -21.208 -11.703 26.669 1.00 29.62 145 GLY A N 1
ATOM 732 C CA . GLY A 1 91 ? -20.382 -10.512 26.826 1.00 27.11 145 GLY A CA 1
ATOM 733 C C . GLY A 1 91 ? -19.020 -10.600 26.147 1.00 27.85 145 GLY A C 1
ATOM 734 O O . GLY A 1 91 ? -18.532 -9.630 25.538 1.00 29.69 145 GLY A O 1
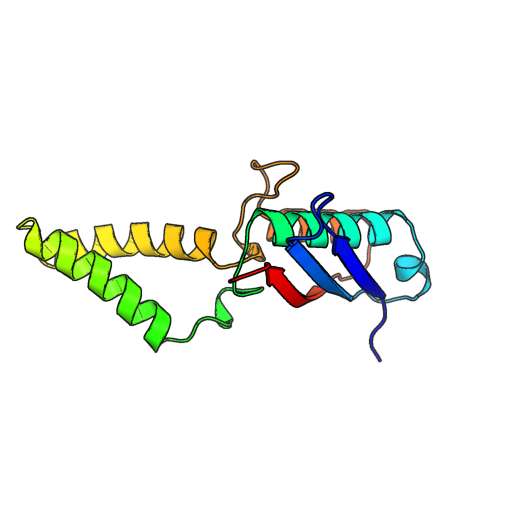ATOM 735 N N . ARG A 1 92 ? -18.388 -11.761 26.258 1.00 25.53 146 ARG A N 1
ATOM 736 C CA . ARG A 1 92 ? -17.094 -11.975 25.636 1.00 26.93 146 ARG A CA 1
ATOM 737 C C . ARG A 1 92 ? -17.222 -11.992 24.105 1.00 26.95 146 ARG A C 1
ATOM 738 O O . ARG A 1 92 ? -16.275 -11.615 23.396 1.00 26.84 146 ARG A O 1
ATOM 746 N N . LEU A 1 93 ? -18.396 -12.379 23.598 1.00 25.15 147 LEU A N 1
ATOM 747 C CA . LEU A 1 93 ? -18.616 -12.399 22.154 1.00 27.02 147 LEU A CA 1
ATOM 748 C C . LEU A 1 93 ? -18.696 -10.983 21.617 1.00 28.62 147 LEU A C 1
ATOM 749 O O . LEU A 1 93 ? -18.191 -10.689 20.528 1.00 25.42 147 LEU A O 1
ATOM 754 N N . LYS A 1 94 ? -19.331 -10.105 22.392 1.00 31.81 148 LYS A N 1
ATOM 755 C CA . LYS A 1 94 ? -19.453 -8.685 22.038 1.00 36.39 148 LYS A CA 1
ATOM 756 C C . LYS A 1 94 ? -18.024 -8.104 21.924 1.00 36.66 148 LYS A C 1
ATOM 757 O O . LYS A 1 94 ? -17.707 -7.335 21.005 1.00 36.00 148 LYS A O 1
ATOM 763 N N . LYS A 1 95 ? -17.165 -8.508 22.853 1.00 33.48 149 LYS A N 1
ATOM 764 C CA . LYS A 1 95 ? -15.796 -8.063 22.865 1.00 33.00 149 LYS A CA 1
ATOM 765 C C . LYS A 1 95 ? -15.061 -8.684 21.679 1.00 30.09 149 LYS A C 1
ATOM 766 O O . LYS A 1 95 ? -14.229 -8.036 21.040 1.00 28.65 149 LYS A O 1
ATOM 772 N N . TYR A 1 96 ? -15.361 -9.944 21.394 1.00 25.56 150 TYR A N 1
ATOM 773 C CA . TYR A 1 96 ? -14.746 -10.621 20.276 1.00 25.79 150 TYR A CA 1
ATOM 774 C C . TYR A 1 96 ? -15.075 -9.870 18.973 1.00 25.59 150 TYR A C 1
ATOM 775 O O . TYR A 1 96 ? -14.248 -9.821 18.059 1.00 25.89 150 TYR A O 1
ATOM 784 N N . LEU A 1 97 ?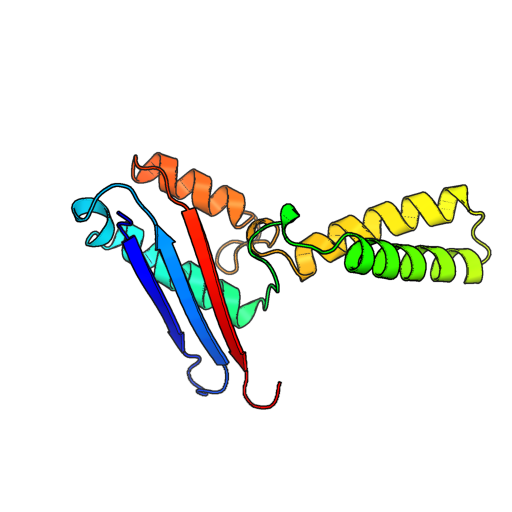 -16.277 -9.313 18.865 1.00 22.18 151 LEU A N 1
ATOM 785 C CA . LEU A 1 97 ? -16.628 -8.591 17.652 1.00 24.22 151 LEU A CA 1
ATOM 786 C C . LEU A 1 97 ? -15.796 -7.337 17.542 1.00 25.70 151 LEU A C 1
ATOM 787 O O . LEU A 1 97 ? -15.418 -6.944 16.449 1.00 27.49 151 LEU A O 1
ATOM 792 N N . GLU A 1 98 ? -15.464 -6.731 18.678 1.00 27.91 152 GLU A N 1
ATOM 793 C CA . GLU A 1 98 ? -14.653 -5.520 18.680 1.00 27.91 152 GLU A CA 1
ATOM 794 C C . GLU A 1 98 ? -13.178 -5.800 18.434 1.00 26.69 152 GLU A C 1
ATOM 795 O O . GLU A 1 98 ? -12.420 -4.914 18.069 1.00 30.05 152 GLU A O 1
ATOM 801 N N . GLU A 1 99 ? -12.775 -7.046 18.622 1.00 26.57 153 GLU A N 1
ATOM 802 C CA . GLU A 1 99 ? -11.405 -7.471 18.378 1.00 27.98 153 GLU A CA 1
ATOM 803 C C . GLU A 1 99 ? -11.194 -7.678 16.868 1.00 27.50 153 GLU A C 1
ATOM 804 O O . GLU A 1 99 ? -10.249 -7.152 16.286 1.00 31.83 153 GLU A O 1
ATOM 810 N N . VAL A 1 100 ? -12.115 -8.386 16.226 1.00 24.63 154 VAL A N 1
ATOM 811 C CA . VAL A 1 100 ? -11.951 -8.725 14.819 1.00 24.15 154 VAL A CA 1
ATOM 812 C C . VAL A 1 100 ? -12.743 -7.989 13.735 1.00 21.29 154 VAL A C 1
ATOM 813 O O . VAL A 1 100 ? -12.439 -8.142 12.551 1.00 21.45 154 VAL A O 1
ATOM 817 N N . VAL A 1 101 ? -13.771 -7.241 14.105 1.00 19.01 155 VAL A N 1
ATOM 818 C CA . VAL A 1 101 ? -14.582 -6.528 13.114 1.00 20.74 155 VAL A CA 1
ATOM 819 C C . VAL A 1 101 ? -14.269 -5.023 13.012 1.00 20.62 155 VAL A C 1
ATOM 820 O O . VAL A 1 101 ? -14.504 -4.261 13.957 1.00 20.09 155 VAL A O 1
ATOM 824 N N . LEU A 1 102 ? -13.807 -4.599 11.831 1.00 21.20 156 LEU A N 1
ATOM 825 C CA . LEU A 1 102 ? -13.472 -3.202 11.578 1.00 17.05 156 LEU A CA 1
ATOM 826 C C . LEU A 1 102 ? -14.526 -2.177 12.000 1.00 16.10 156 LEU A C 1
ATOM 827 O O . LEU A 1 102 ? -14.216 -1.228 12.728 1.00 15.62 156 LEU A O 1
ATOM 832 N N . LEU A 1 103 ? -15.752 -2.325 11.511 1.00 14.86 157 LEU A N 1
ATOM 833 C CA . LEU A 1 103 ? -16.817 -1.367 11.819 1.00 17.76 157 LEU A CA 1
ATOM 834 C C . LEU A 1 103 ? -17.175 -1.233 13.304 1.00 18.58 157 LEU A C 1
ATOM 835 O O . LEU A 1 103 ? -17.695 -0.197 13.731 1.00 19.45 157 LEU A O 1
ATOM 840 N N . GLU A 1 104 ? -16.854 -2.269 14.074 1.00 22.25 158 GLU A N 1
ATOM 841 C CA . GLU A 1 104 ? -17.132 -2.330 15.509 1.00 21.28 158 GLU A CA 1
ATOM 842 C C . GLU A 1 104 ? -15.947 -1.896 16.358 1.00 21.73 158 GLU A C 1
ATOM 843 O O . GLU A 1 104 ? -16.013 -1.884 17.582 1.00 22.24 158 GLU A O 1
ATOM 849 N N . GLN A 1 105 ? -14.845 -1.554 15.724 1.00 17.57 159 GLN A N 1
ATOM 850 C CA . GLN A 1 105 ? -13.685 -1.143 16.486 1.00 18.52 159 GLN A CA 1
ATOM 851 C C . GLN A 1 105 ? -13.681 0.345 16.789 1.00 19.82 159 GLN A C 1
ATOM 852 O O . GLN A 1 105 ? -14.223 1.154 16.016 1.00 19.90 159 GLN A O 1
ATOM 858 N N . PRO A 1 106 ? -13.167 0.727 17.975 1.00 20.62 160 PRO A N 1
ATOM 859 C CA . PRO A 1 106 ? -13.118 2.154 18.284 1.00 19.83 160 PRO A CA 1
ATOM 860 C C . PRO A 1 106 ? -12.020 2.756 17.373 1.00 19.15 160 PRO A C 1
ATOM 861 O O . PRO A 1 106 ? -10.924 2.184 17.211 1.00 19.03 160 PRO A O 1
ATOM 865 N N . PHE A 1 107 ? -12.345 3.865 16.728 1.00 16.88 161 PHE A N 1
ATOM 866 C CA . PHE A 1 107 ? -11.432 4.539 15.806 1.00 18.38 161 PHE A CA 1
ATOM 867 C C . PHE A 1 107 ? -10.102 4.904 16.472 1.00 18.73 161 PHE A C 1
ATOM 868 O O . PHE A 1 107 ? -10.093 5.464 17.563 1.00 19.31 161 PHE A O 1
ATOM 876 N N . VAL A 1 108 ? -8.987 4.602 15.805 1.00 18.81 162 VAL A N 1
ATOM 877 C CA . VAL A 1 108 ? -7.653 4.901 16.344 1.00 19.57 162 VAL A CA 1
ATOM 878 C C . VAL A 1 108 ? -7.460 6.385 16.702 1.00 21.75 162 VAL A C 1
ATOM 879 O O . VAL A 1 108 ? -6.829 6.717 17.726 1.00 22.12 162 VAL A O 1
ATOM 883 N N . LYS A 1 109 ? -8.022 7.275 15.889 1.00 21.28 163 LYS A N 1
ATOM 884 C CA . LYS A 1 109 ? -7.862 8.706 16.134 1.00 22.86 163 LYS A CA 1
ATOM 885 C C . LYS A 1 109 ? -8.880 9.297 17.106 1.00 23.28 163 LYS A C 1
ATOM 886 O O . LYS A 1 109 ? -8.778 10.451 17.480 1.00 23.21 163 LYS A O 1
ATOM 892 N N . ASP A 1 110 ? -9.823 8.478 17.548 1.00 22.04 164 ASP A N 1
ATOM 893 C CA . ASP A 1 110 ? -10.840 8.907 18.506 1.00 24.56 164 ASP A CA 1
ATOM 894 C C . ASP A 1 110 ? -11.606 7.676 18.952 1.00 22.86 164 ASP A C 1
ATOM 895 O O . ASP A 1 110 ? -12.650 7.355 18.397 1.00 20.89 164 ASP A O 1
ATOM 900 N N . ASP A 1 111 ? -11.104 7.021 19.988 1.00 22.63 165 ASP A N 1
ATOM 901 C CA . ASP A 1 111 ? -11.699 5.797 20.492 1.00 24.79 165 ASP A CA 1
ATOM 902 C C . ASP A 1 111 ? -13.093 5.956 21.089 1.00 25.22 165 ASP A C 1
ATOM 903 O O . ASP A 1 111 ? -13.673 4.989 21.587 1.00 25.01 165 ASP A O 1
ATOM 908 N N . LYS A 1 112 ? -13.606 7.181 21.079 1.00 26.39 166 LYS A N 1
ATOM 909 C CA . LYS A 1 112 ? -14.955 7.448 21.568 1.00 28.73 166 LYS A CA 1
ATOM 910 C C . LYS A 1 112 ? -15.948 7.279 20.411 1.00 30.31 166 LYS A C 1
ATOM 911 O O . LYS A 1 112 ? -17.158 7.469 20.580 1.00 32.75 166 LYS A O 1
ATOM 917 N N . VAL A 1 113 ? -15.439 6.902 19.242 1.00 24.60 167 VAL A N 1
ATOM 918 C CA . VAL A 1 113 ? -16.255 6.728 18.050 1.00 22.24 167 VAL A CA 1
ATOM 919 C C . VAL A 1 113 ? -15.932 5.358 17.432 1.00 23.21 167 VAL A C 1
ATOM 920 O O . VAL A 1 113 ? -14.764 4.971 17.362 1.00 21.44 167 VAL A O 1
ATOM 924 N N . LYS A 1 114 ? -16.951 4.576 17.081 1.00 21.16 168 LYS A N 1
ATOM 925 C CA . LYS A 1 114 ? -16.680 3.302 16.425 1.00 22.19 168 LYS A CA 1
ATOM 926 C C . LYS A 1 114 ? -16.487 3.638 14.953 1.00 19.89 168 LYS A C 1
ATOM 927 O O . LYS A 1 114 ? -17.025 4.650 14.463 1.00 18.03 168 LYS A O 1
ATOM 933 N N . VAL A 1 115 ? -15.683 2.838 14.265 1.00 18.18 169 VAL A N 1
ATOM 934 C CA . VAL A 1 115 ? -15.424 3.111 12.854 1.00 19.16 169 VAL A CA 1
ATOM 935 C C . VAL A 1 115 ? -16.737 3.298 12.075 1.00 18.70 169 VAL A C 1
ATOM 936 O O . VAL A 1 115 ? -16.832 4.205 11.237 1.00 20.30 169 VAL A O 1
ATOM 940 N N . LYS A 1 116 ? -17.773 2.513 12.401 1.00 19.80 170 LYS A N 1
ATOM 941 C CA . LYS A 1 116 ? -19.065 2.666 11.719 1.00 19.90 170 LYS A CA 1
ATOM 942 C C . LYS A 1 116 ? -19.662 4.061 11.943 1.00 22.63 170 LYS A C 1
ATOM 943 O O . LYS A 1 116 ? -20.296 4.608 11.042 1.00 23.84 170 LYS A O 1
ATOM 949 N N . GLU A 1 117 ? -19.434 4.657 13.120 1.00 21.42 171 GLU A N 1
ATOM 950 C CA . GLU A 1 117 ? -19.953 5.989 13.383 1.00 22.17 171 GLU A CA 1
ATOM 951 C C . GLU A 1 117 ? -19.106 7.046 12.662 1.00 20.95 171 GLU A C 1
ATOM 952 O O . GLU A 1 117 ? -19.616 8.090 12.230 1.00 22.19 171 GLU A O 1
ATOM 958 N N . LEU A 1 118 ? -17.808 6.788 12.550 1.00 20.36 172 LEU A N 1
ATOM 959 C CA . LEU A 1 118 ? -16.903 7.693 11.830 1.00 19.83 172 LEU A CA 1
ATOM 960 C C . LEU A 1 118 ? -17.417 7.785 10.388 1.00 16.82 172 LEU A C 1
ATOM 961 O O . LEU A 1 118 ? -17.527 8.875 9.815 1.00 17.76 172 LEU A O 1
ATOM 966 N N . ILE A 1 119 ? -17.763 6.631 9.830 1.00 18.70 173 ILE A N 1
ATOM 967 C CA . ILE A 1 119 ? -18.293 6.546 8.458 1.00 20.94 173 ILE A CA 1
ATOM 968 C C . ILE A 1 119 ? -19.620 7.323 8.326 1.00 20.69 173 ILE A C 1
ATOM 969 O O . ILE A 1 119 ? -19.780 8.145 7.408 1.00 18.61 173 ILE A O 1
ATOM 974 N N . GLN A 1 120 ? -20.521 7.154 9.296 1.00 21.45 174 GLN A N 1
ATOM 975 C CA . GLN A 1 120 ? -21.778 7.902 9.276 1.00 22.03 174 GLN A CA 1
ATOM 976 C C . GLN A 1 120 ? -21.467 9.388 9.380 1.00 22.01 174 GLN A C 1
ATOM 977 O O . GLN A 1 120 ? -22.138 10.210 8.768 1.00 25.27 174 GLN A O 1
ATOM 983 N N . GLN A 1 121 ? -20.426 9.745 10.123 1.00 20.04 175 GLN A N 1
ATOM 984 C CA . GLN A 1 121 ? -20.084 11.145 10.237 1.00 22.10 175 GLN A CA 1
ATOM 985 C C . GLN A 1 121 ? -19.614 11.707 8.908 1.00 20.94 175 GLN A C 1
ATOM 986 O O . GLN A 1 121 ? -19.972 12.823 8.530 1.00 21.73 175 GLN A O 1
ATOM 992 N N . ALA A 1 122 ? -18.820 10.913 8.200 1.00 20.39 176 ALA A N 1
ATOM 993 C CA . ALA A 1 122 ? -18.291 11.292 6.891 1.00 20.47 176 ALA A CA 1
ATOM 994 C C . ALA A 1 122 ? -19.406 11.438 5.845 1.00 19.16 176 ALA A C 1
ATOM 995 O O . ALA A 1 122 ? -19.395 12.376 5.049 1.00 18.58 176 ALA A O 1
ATOM 997 N N . ILE A 1 123 ? -20.356 10.506 5.848 1.00 20.95 177 ILE A N 1
ATOM 998 C CA . ILE A 1 123 ? -21.492 10.556 4.922 1.00 22.07 177 ILE A CA 1
ATOM 999 C C . ILE A 1 123 ? -22.310 11.839 5.159 1.00 23.70 177 ILE A C 1
ATOM 1000 O O . ILE A 1 123 ? -22.753 12.490 4.206 1.00 21.94 177 ILE A O 1
ATOM 1005 N N . ALA A 1 124 ? -22.495 12.198 6.433 1.00 24.69 178 ALA A N 1
ATOM 1006 C CA . ALA A 1 124 ? -23.249 13.404 6.799 1.00 26.47 178 ALA A CA 1
ATOM 1007 C C . ALA A 1 124 ? -22.514 14.653 6.354 1.00 29.05 178 ALA A C 1
ATOM 1008 O O . ALA A 1 124 ? -23.126 15.579 5.851 1.00 31.32 178 ALA A O 1
ATOM 1010 N N . LYS A 1 125 ? -21.198 14.671 6.532 1.00 30.86 179 LYS A N 1
ATOM 1011 C CA . LYS A 1 125 ? -20.384 15.816 6.142 1.00 30.95 179 LYS A CA 1
ATOM 1012 C C . LYS A 1 125 ? -20.245 15.904 4.631 1.00 30.64 179 LYS A C 1
ATOM 1013 O O . LYS A 1 125 ? -20.521 16.933 4.042 1.00 29.14 179 LYS A O 1
ATOM 1019 N N . ILE A 1 126 ? -19.785 14.818 4.017 1.00 32.36 180 ILE A N 1
ATOM 1020 C CA . ILE A 1 126 ? -19.564 14.754 2.569 1.00 32.08 180 ILE A CA 1
ATOM 1021 C C . ILE A 1 126 ? -20.854 14.834 1.733 1.00 31.84 180 ILE A C 1
ATOM 1022 O O . ILE A 1 126 ? -20.890 15.530 0.715 1.00 32.55 180 ILE A O 1
ATOM 1027 N N . GLY A 1 127 ? -21.898 14.117 2.141 1.00 30.06 181 GLY A N 1
ATOM 1028 C CA . GLY A 1 127 ? -23.144 14.160 1.393 1.00 27.23 181 GLY A CA 1
ATOM 1029 C C . GLY A 1 127 ? -23.313 13.035 0.388 1.00 27.76 181 GLY A C 1
ATOM 1030 O O . GLY A 1 127 ? -24.202 13.088 -0.459 1.00 28.68 181 GLY A O 1
ATOM 1031 N N . GLU A 1 128 ? -22.455 12.021 0.444 1.00 25.29 182 GLU A N 1
ATOM 1032 C CA . GLU A 1 128 ? -22.565 10.879 -0.465 1.00 24.52 182 GLU A CA 1
ATOM 1033 C C . GLU A 1 128 ? -22.482 9.605 0.353 1.00 23.97 182 GLU A C 1
ATOM 1034 O O . GLU A 1 128 ? -21.883 9.618 1.421 1.00 24.81 182 GLU A O 1
ATOM 1040 N N . ASN A 1 129 ? -23.080 8.516 -0.129 1.00 20.33 183 ASN A N 1
ATOM 1041 C CA . ASN A 1 129 ? -22.977 7.256 0.592 1.00 21.65 183 ASN A CA 1
ATOM 1042 C C . ASN A 1 129 ? -21.506 6.805 0.453 1.00 21.35 183 ASN A C 1
ATOM 1043 O O . ASN A 1 129 ? -20.907 6.952 -0.617 1.00 21.28 183 ASN A O 1
ATOM 1048 N N . ILE A 1 130 ? -20.916 6.339 1.552 1.00 19.42 184 ILE A N 1
ATOM 1049 C CA . ILE A 1 130 ? -19.535 5.874 1.570 1.00 20.01 184 ILE A CA 1
ATOM 1050 C C . ILE A 1 130 ? -19.534 4.448 2.124 1.00 22.81 184 ILE A C 1
ATOM 1051 O O . ILE A 1 130 ? -20.180 4.168 3.146 1.00 22.84 184 ILE A O 1
ATOM 1056 N N . VAL A 1 131 ? -18.784 3.554 1.486 1.00 18.95 185 VAL A N 1
ATOM 1057 C CA . VAL A 1 131 ? -18.728 2.157 1.895 1.00 19.73 185 VAL A CA 1
ATOM 1058 C C . VAL A 1 131 ? -17.295 1.631 1.892 1.00 20.89 185 VAL A C 1
ATOM 1059 O O . VAL A 1 131 ? -16.550 1.912 0.956 1.00 19.64 185 VAL A O 1
ATOM 1063 N N . VAL A 1 132 ? -16.890 0.910 2.940 1.00 20.79 186 VAL A N 1
ATOM 1064 C CA . VAL A 1 132 ? -15.563 0.282 2.966 1.00 19.07 186 VAL A CA 1
ATOM 1065 C C . VAL A 1 132 ? -15.859 -1.058 2.321 1.00 20.85 186 VAL A C 1
ATOM 1066 O O . VAL A 1 132 ? -16.556 -1.911 2.912 1.00 22.23 186 VAL A O 1
ATOM 1070 N N . ARG A 1 133 ? -15.361 -1.243 1.103 1.00 20.12 187 ARG A N 1
ATOM 1071 C CA . ARG A 1 133 ? -15.624 -2.464 0.379 1.00 20.55 187 ARG A CA 1
ATOM 1072 C C . ARG A 1 133 ? -14.839 -3.682 0.825 1.00 18.44 187 ARG A C 1
ATOM 1073 O O . ARG A 1 133 ? -15.397 -4.773 0.996 1.00 18.50 187 ARG A O 1
ATOM 1081 N N . ARG A 1 134 ? -13.548 -3.483 1.054 1.00 18.42 188 ARG A N 1
ATOM 1082 C CA . ARG A 1 134 ? -12.641 -4.572 1.414 1.00 16.48 188 ARG A CA 1
ATOM 1083 C C . ARG A 1 134 ? -11.306 -3.962 1.800 1.00 15.78 188 ARG A C 1
ATOM 1084 O O . ARG A 1 134 ? -11.022 -2.800 1.470 1.00 17.28 188 ARG A O 1
ATOM 1092 N N . PHE A 1 135 ? -10.478 -4.745 2.473 1.00 16.28 189 PHE A N 1
ATOM 1093 C CA . PHE A 1 135 ? -9.149 -4.279 2.838 1.00 16.32 189 PHE A CA 1
ATOM 1094 C C . PHE A 1 135 ? -8.220 -5.487 2.870 1.00 15.88 189 PHE A C 1
ATOM 1095 O O . PHE A 1 135 ? -8.682 -6.625 2.943 1.00 17.12 189 PHE A O 1
ATOM 1103 N N . CYS A 1 136 ? -6.923 -5.242 2.755 1.00 16.29 190 CYS A N 1
ATOM 1104 C CA . CYS A 1 136 ? -5.933 -6.293 2.841 1.00 18.91 190 CYS A CA 1
ATOM 1105 C C . CYS A 1 136 ? -4.823 -5.753 3.714 1.00 17.52 190 CYS A C 1
ATOM 1106 O O . CYS A 1 136 ? -4.414 -4.610 3.579 1.00 13.74 190 CYS A O 1
ATOM 1111 N N . ARG A 1 137 ? -4.446 -6.554 4.697 1.00 17.63 191 ARG A N 1
ATOM 1112 C CA . ARG A 1 137 ? -3.415 -6.191 5.653 1.00 17.06 191 ARG A CA 1
ATOM 1113 C C . ARG A 1 137 ? -2.337 -7.249 5.659 1.00 14.07 191 ARG A C 1
ATOM 1114 O O . ARG A 1 137 ? -2.625 -8.417 5.916 1.00 16.08 191 ARG A O 1
ATOM 1122 N N . PHE A 1 138 ? -1.107 -6.848 5.381 1.00 14.04 192 PHE A N 1
ATOM 1123 C CA . PHE A 1 138 ? 0.003 -7.767 5.381 1.00 14.90 192 PHE A CA 1
ATOM 1124 C C . PHE A 1 138 ? 0.913 -7.349 6.523 1.00 16.76 192 PHE A C 1
ATOM 1125 O O . PHE A 1 138 ? 1.215 -6.165 6.698 1.00 17.60 192 PHE A O 1
ATOM 1133 N N . GLU A 1 139 ? 1.334 -8.329 7.302 1.00 19.38 193 GLU A N 1
ATOM 1134 C CA . GLU A 1 139 ? 2.267 -8.103 8.383 1.00 22.03 193 GLU A CA 1
ATOM 1135 C C . GLU A 1 139 ? 3.414 -9.096 8.198 1.00 23.69 193 GLU A C 1
ATOM 1136 O O . GLU A 1 139 ? 3.190 -10.297 8.021 1.00 25.65 193 GLU A O 1
ATOM 1142 N N . LEU A 1 140 ? 4.633 -8.575 8.229 1.00 23.33 194 LEU A N 1
ATOM 1143 C CA . LEU A 1 140 ? 5.845 -9.350 8.062 1.00 26.14 194 LEU A CA 1
ATOM 1144 C C . LEU A 1 140 ? 5.915 -10.467 9.081 1.00 29.18 194 LEU A C 1
ATOM 1145 O O . LEU A 1 140 ? 5.845 -10.235 10.279 1.00 30.83 194 LEU A O 1
ATOM 1150 N N . GLY A 1 141 ? 5.993 -11.693 8.585 1.00 33.70 195 GLY A N 1
ATOM 1151 C CA . GLY A 1 141 ? 6.072 -12.845 9.462 1.00 37.46 195 GLY A CA 1
ATOM 1152 C C . GLY A 1 141 ? 4.761 -13.341 10.053 1.00 40.93 195 GLY A C 1
ATOM 1153 O O . GLY A 1 141 ? 4.772 -14.336 10.777 1.00 45.43 195 GLY A O 1
ATOM 1154 N N . ALA A 1 142 ? 3.632 -12.733 9.695 1.00 41.74 196 ALA A N 1
ATOM 1155 C CA . ALA A 1 142 ? 2.338 -13.140 10.255 1.00 42.31 196 ALA A CA 1
ATOM 1156 C C . ALA A 1 142 ? 1.221 -13.245 9.225 1.00 43.54 196 ALA A C 1
ATOM 1157 O O . ALA A 1 142 ? 0.231 -12.491 9.366 1.00 43.15 196 ALA A O 1
#

CATH classification: 3.30.479.20 (+1 more: 1.10.286.20)

Organism: Thermus thermophilus (strain ATCC 27634 / DSM 579 / HB8) (NCBI:txid300852)

Radius of gyration: 17.9 Å; Cα contacts (8 Å, |Δi|>4): 226; chains: 1; bounding box: 36×41×50 Å

Foldseek 3Di:
DWEADWAKDAPPVNQKIKTWGKTWDDNVVRPDVLRNVLNPQLRVQCRVQVAAEQDPVPDDPVNLVVQLVVQLVVCVVVVHPNVVSNVRSVVVSLVVCCNHHQQQDQRPVGNVAGNVRVQVVSCVVSVIRMDGDDMDMGGHPD

Secondary structure (DSSP, 8-state):
--EEEEEEEE-TTSSEEEEEEEEES-HHHHHSHHHHHHHHHHHHHHHHH--SBSSGGGS-HHHHHHHHHHHHHHHHTTT--HHHHHHHHHHHHHHHHHHHBGGGSEETTEEEEEHHHHHHHHHHHH-S--EEEEEEEEETT-

InterPro domains:
  IPR001816 Translation elongation factor EFTs/EF1B [MF_00050] (1-196)
  IPR001816 Translation elongation factor EFTs/EF1B [PTHR11741] (3-98)
  IPR001816 Translation elongation factor EFTs/EF1B [TIGR00116] (3-95)
  IPR009060 UBA-like superfamily [SSF46934] (4-53)
  IPR014039 Translation elongation factor EFTs/EF1B, dimerisation [PF00889] (34-195)
  IPR018101 Translation elongation factor Ts, conserved site [PS01126] (10-25)
  IPR018101 Translation elongation factor Ts, conserved site [PS01127] (75-85)
  IPR036402 Elongation factor Ts, dimerisation domain superfamily [G3DSA:3.30.479.20] (58-195)
  IPR036402 Elongation factor Ts, dimerisation domain superfamily [SSF54713] (55-195)

Nearest PDB structures (foldseek):
  1tfe-assembly1_A-2  TM=1.007E+00  e=1.600E-31  Thermus thermophilus
  1aip-assembly1_D  TM=9.590E-01  e=4.550E-25  Thermus thermophilus
  4r71-assembly1_A  TM=8.756E-01  e=1.085E-10  Escherichia coli K-12
  4pc2-assembly1_C  TM=6.889E-01  e=1.693E-11  Escherichia coli
  4r71-assembly2_C  TM=6.294E-01  e=2.359E-11  Escherichia coli K-12

Solvent-accessible surface area: 8758 Å² total; per-residue (Å²): 148,134,59,24,47,95,3,103,42,94,40,163,73,146,106,21,15,3,96,1,14,0,18,13,101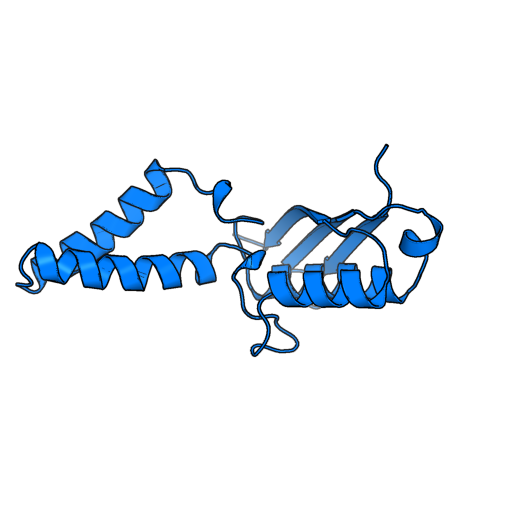,60,80,171,16,2,182,54,132,88,0,65,76,16,0,114,23,0,0,44,0,0,2,80,67,46,2,126,40,15,18,35,151,81,16,67,84,128,60,51,65,113,42,72,72,104,11,2,90,37,1,60,114,122,65,69,85,82,134,69,0,60,121,41,0,101,33,107,29,119,135,20,46,72,85,4,0,0,40,28,2,46,12,62,119,52,107,178,23,73,0,89,80,26,11,100,87,14,38,87,152,33,60,19,80,4,74,9,120,138,42,53,52,155,60,109,81,107

Sequence (142 aa):
AREGIIGHYIHHNQRVGVLVELNCETDFVARNELFQNLAKDLAMHIAMMNPRYVSAEEIPAEELEKERQIYIQAALNEGKPQQIAEKIAEGRLKKYLEEVVLLEQPFVKDDKVKVKELIQQAIAKIGENIVVRRFCRFELGA

B-factor: mean 34.95, std 13.51, range [11.21, 88.76]